Protein AF-A0AAW8KAX8-F1 (afdb_monomer)

Radius of gyration: 13.16 Å; Cα contacts (8 Å, |Δi|>4): 88; chains: 1; bounding box: 33×21×34 Å

Solvent-accessible surface area (backbone atoms only — not comparable to full-atom values): 5169 Å² total; per-residue (Å²): 111,72,63,57,60,51,51,56,60,50,54,75,83,41,61,32,52,79,37,80,22,57,31,61,54,72,57,24,90,88,75,65,48,75,71,58,67,68,59,42,46,59,64,12,54,65,26,33,65,48,77,60,53,64,75,90,81,48,54,72,67,55,49,51,50,51,52,50,50,54,54,54,44,66,72,47,39,62,55,46,41,71,44,86,89,81,133

Structure (mmCIF, N/CA/C/O backbone):
data_AF-A0AAW8KAX8-F1
#
_entry.id   AF-A0AAW8KAX8-F1
#
loop_
_atom_site.group_PDB
_atom_site.id
_atom_site.type_symbol
_atom_site.label_atom_id
_atom_site.label_alt_id
_atom_site.label_comp_id
_atom_site.label_asym_id
_atom_site.label_entity_id
_atom_site.label_seq_id
_atom_site.pdbx_PDB_ins_code
_atom_site.Cartn_x
_atom_site.Cartn_y
_atom_site.Cartn_z
_atom_site.occupancy
_atom_site.B_iso_or_equiv
_atom_site.auth_seq_id
_atom_site.auth_comp_id
_atom_site.auth_asym_id
_atom_site.auth_atom_id
_atom_site.pdbx_PDB_model_num
ATOM 1 N N . MET A 1 1 ? 4.425 11.942 3.666 1.00 74.50 1 MET A N 1
ATOM 2 C CA . MET A 1 1 ? 5.535 12.717 3.072 1.00 74.50 1 MET A CA 1
ATOM 3 C C . MET A 1 1 ? 6.842 11.934 3.042 1.00 74.50 1 MET A C 1
ATOM 5 O O . MET A 1 1 ? 7.285 11.649 1.945 1.00 74.50 1 MET A O 1
ATOM 9 N N . GLN A 1 2 ? 7.433 11.503 4.167 1.00 92.12 2 GLN A N 1
ATOM 10 C CA . GLN A 1 2 ? 8.731 10.790 4.160 1.00 92.12 2 GLN A CA 1
ATOM 11 C C . GLN A 1 2 ? 8.718 9.538 3.271 1.00 92.12 2 GLN A C 1
ATOM 13 O O . GLN A 1 2 ? 9.623 9.343 2.469 1.00 92.12 2 GLN A O 1
ATOM 18 N N . ARG A 1 3 ? 7.641 8.741 3.343 1.00 93.75 3 ARG A N 1
ATOM 19 C CA . ARG A 1 3 ? 7.479 7.551 2.499 1.00 93.75 3 ARG A CA 1
ATOM 20 C C . ARG A 1 3 ? 7.513 7.837 0.998 1.00 93.75 3 ARG A C 1
ATOM 22 O O . ARG A 1 3 ? 8.048 7.003 0.291 1.00 93.75 3 ARG A O 1
ATOM 29 N N . ILE A 1 4 ? 7.028 8.991 0.528 1.00 95.50 4 ILE A N 1
ATOM 30 C CA . ILE A 1 4 ? 7.041 9.324 -0.907 1.00 95.50 4 ILE A CA 1
ATOM 31 C C . ILE A 1 4 ? 8.486 9.424 -1.399 1.00 95.50 4 ILE A C 1
ATOM 33 O O . ILE A 1 4 ? 8.850 8.733 -2.338 1.00 95.50 4 ILE A O 1
ATOM 37 N N . TYR A 1 5 ? 9.331 10.208 -0.722 1.00 96.56 5 TYR A N 1
ATOM 38 C CA . TYR A 1 5 ? 10.736 10.359 -1.113 1.00 96.56 5 TYR A CA 1
ATOM 39 C C . TYR A 1 5 ? 11.524 9.053 -0.992 1.00 96.56 5 TYR A C 1
ATOM 41 O O . TYR A 1 5 ? 12.325 8.735 -1.867 1.00 96.56 5 TYR A O 1
ATOM 49 N N . MET A 1 6 ? 11.272 8.273 0.065 1.00 96.25 6 MET A N 1
ATOM 50 C CA . MET A 1 6 ? 11.919 6.971 0.243 1.00 96.25 6 MET A CA 1
ATOM 51 C C . MET A 1 6 ? 11.529 5.994 -0.870 1.00 96.25 6 MET A C 1
ATOM 53 O O . MET A 1 6 ? 12.406 5.409 -1.493 1.00 96.25 6 MET A O 1
ATOM 57 N N . GLN A 1 7 ? 10.229 5.846 -1.149 1.00 97.31 7 GLN A N 1
ATOM 58 C CA . GLN A 1 7 ? 9.733 4.956 -2.200 1.00 97.31 7 GLN A CA 1
ATOM 59 C C . GLN A 1 7 ? 10.210 5.402 -3.585 1.00 97.31 7 GLN A C 1
ATOM 61 O O . GLN A 1 7 ? 10.660 4.574 -4.374 1.00 97.31 7 GLN A O 1
ATOM 66 N N . TYR A 1 8 ? 10.181 6.713 -3.847 1.00 97.00 8 TYR A N 1
ATOM 67 C CA . TYR A 1 8 ? 10.709 7.311 -5.069 1.00 97.00 8 TYR A CA 1
ATOM 68 C C . TYR A 1 8 ? 12.174 6.918 -5.269 1.00 97.00 8 TYR A C 1
ATOM 70 O O . TYR A 1 8 ? 12.495 6.318 -6.290 1.00 97.00 8 TYR A O 1
ATOM 78 N N . GLY A 1 9 ? 13.033 7.144 -4.267 1.00 97.31 9 GLY A N 1
ATOM 79 C CA . GLY A 1 9 ? 14.453 6.788 -4.323 1.00 97.31 9 GLY A CA 1
ATOM 80 C C . GLY A 1 9 ? 14.707 5.286 -4.483 1.00 97.31 9 GLY A C 1
ATOM 81 O O . GLY A 1 9 ? 15.492 4.888 -5.339 1.00 97.31 9 GLY A O 1
ATOM 82 N N . THR A 1 10 ? 14.019 4.433 -3.717 1.00 96.38 10 THR A N 1
ATOM 83 C CA . THR A 1 10 ? 14.165 2.969 -3.824 1.00 96.38 10 THR A CA 1
ATOM 84 C C . THR A 1 10 ? 13.777 2.456 -5.215 1.00 96.38 10 THR A C 1
ATOM 86 O O . THR A 1 10 ? 14.462 1.588 -5.760 1.00 96.38 10 THR A O 1
ATOM 89 N N . SER A 1 11 ? 12.738 3.034 -5.824 1.00 96.38 11 SER A N 1
ATOM 90 C CA . SER A 1 11 ? 12.232 2.624 -7.141 1.00 96.38 11 SER A CA 1
ATOM 91 C C . SER A 1 11 ? 13.153 2.943 -8.328 1.00 96.38 11 SER A C 1
ATOM 93 O O . SER A 1 11 ? 12.864 2.543 -9.455 1.00 96.38 11 SER A O 1
ATOM 95 N N . TYR A 1 12 ? 14.252 3.678 -8.120 1.00 96.00 12 TYR A N 1
ATOM 96 C CA . TYR A 1 12 ? 15.261 3.879 -9.170 1.00 96.00 12 TYR A CA 1
ATOM 97 C C . TYR A 1 12 ? 16.063 2.615 -9.463 1.00 96.00 12 TYR A C 1
ATOM 99 O O . TYR A 1 12 ? 16.514 2.436 -10.589 1.00 96.00 12 TYR A O 1
ATOM 107 N N . PHE A 1 13 ? 16.251 1.767 -8.453 1.00 96.62 13 PHE A N 1
ATOM 108 C CA . PHE A 1 13 ? 17.145 0.613 -8.531 1.00 96.62 13 PHE A CA 1
ATOM 109 C C . PHE A 1 13 ? 16.406 -0.713 -8.371 1.00 96.62 13 PHE A C 1
ATOM 111 O O . PHE A 1 13 ? 16.832 -1.720 -8.929 1.00 96.62 13 PHE A O 1
ATOM 118 N N . PHE A 1 14 ? 15.308 -0.722 -7.612 1.00 97.62 14 PHE A N 1
ATOM 119 C CA . PHE A 1 14 ? 14.563 -1.934 -7.294 1.00 97.62 14 PHE A CA 1
ATOM 120 C C . PHE A 1 14 ? 13.119 -1.849 -7.803 1.00 97.62 14 PHE A C 1
ATOM 122 O O . PHE A 1 14 ? 12.506 -0.782 -7.720 1.00 97.62 14 PHE A O 1
ATOM 129 N N . PRO A 1 15 ? 12.541 -2.964 -8.289 1.00 97.31 15 PRO A N 1
ATOM 130 C CA . PRO A 1 15 ? 11.152 -2.991 -8.732 1.00 97.31 15 PRO A CA 1
ATOM 131 C C . PRO A 1 15 ? 10.188 -2.816 -7.550 1.00 97.31 15 PRO A C 1
ATOM 133 O O . PRO A 1 15 ? 10.515 -3.144 -6.405 1.00 97.31 15 PRO A O 1
ATOM 136 N N . ALA A 1 16 ? 8.961 -2.367 -7.824 1.00 97.19 16 ALA A N 1
ATOM 137 C CA . ALA A 1 16 ? 7.949 -2.088 -6.800 1.00 97.19 16 ALA A CA 1
ATOM 138 C C . ALA A 1 16 ? 7.648 -3.292 -5.880 1.00 97.19 16 ALA A C 1
ATOM 140 O O . ALA A 1 16 ? 7.430 -3.117 -4.677 1.00 97.19 16 ALA A O 1
ATOM 141 N N . ILE A 1 17 ? 7.702 -4.524 -6.404 1.00 98.00 17 ILE A N 1
ATOM 142 C CA . ILE A 1 17 ? 7.516 -5.753 -5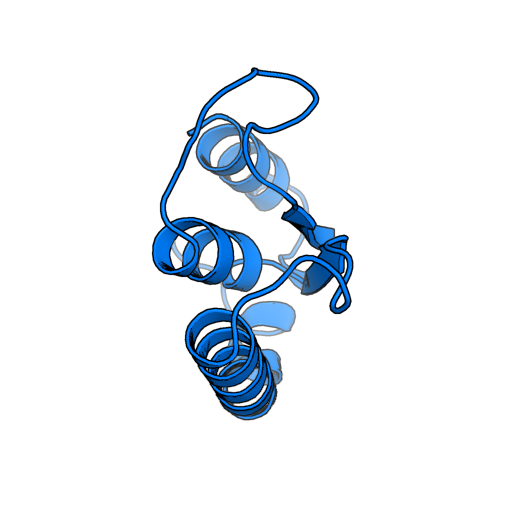.614 1.00 98.00 17 ILE A CA 1
ATOM 143 C C . ILE A 1 17 ? 8.561 -5.948 -4.505 1.00 98.00 17 ILE A C 1
ATOM 145 O O . ILE A 1 17 ? 8.246 -6.532 -3.463 1.00 98.00 17 ILE A O 1
ATOM 149 N N . ALA A 1 18 ? 9.782 -5.440 -4.684 1.00 97.62 18 ALA A N 1
ATOM 150 C CA . ALA A 1 18 ? 10.845 -5.542 -3.684 1.00 97.62 18 ALA A CA 1
ATOM 151 C C . ALA A 1 18 ? 10.616 -4.607 -2.480 1.00 97.62 18 ALA A C 1
ATOM 153 O O . ALA A 1 18 ? 11.296 -4.720 -1.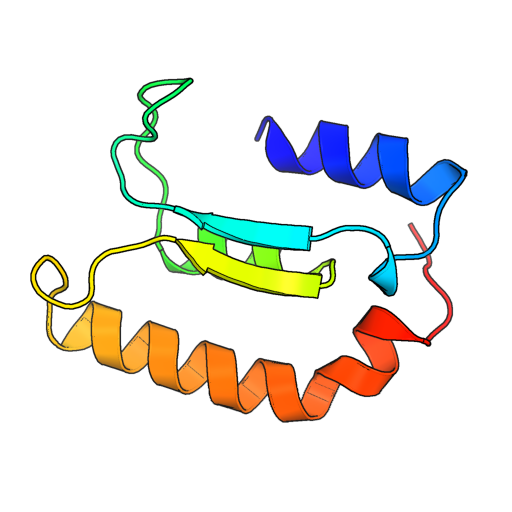461 1.00 97.62 18 ALA A O 1
ATOM 154 N N . MET A 1 19 ? 9.647 -3.693 -2.568 1.00 97.69 19 MET A N 1
ATOM 155 C CA . MET A 1 19 ? 9.434 -2.629 -1.595 1.00 97.69 19 MET A CA 1
ATOM 156 C C . MET A 1 19 ? 8.150 -2.836 -0.785 1.00 97.69 19 MET A C 1
ATOM 158 O O . MET A 1 19 ? 7.059 -2.421 -1.181 1.00 97.69 19 MET A O 1
ATOM 162 N N . ALA A 1 20 ? 8.283 -3.421 0.407 1.00 97.62 20 ALA A N 1
ATOM 163 C CA . ALA A 1 20 ? 7.177 -3.529 1.357 1.00 97.62 20 ALA A CA 1
ATOM 164 C C . ALA A 1 20 ? 6.751 -2.148 1.886 1.00 97.62 20 ALA A C 1
ATOM 166 O O . ALA A 1 20 ? 7.558 -1.374 2.418 1.00 97.62 20 ALA A O 1
ATOM 167 N N . SER A 1 21 ? 5.462 -1.846 1.750 1.00 97.62 21 SER A N 1
ATOM 168 C CA . SER A 1 21 ? 4.880 -0.560 2.125 1.00 97.62 21 SER A CA 1
ATOM 169 C C . SER A 1 21 ? 3.630 -0.783 2.968 1.00 97.62 21 SER A C 1
ATOM 171 O O . SER A 1 21 ? 2.616 -1.279 2.486 1.00 97.62 21 SER A O 1
ATOM 173 N N . HIS A 1 22 ? 3.731 -0.468 4.261 1.00 97.44 22 HIS A N 1
ATOM 174 C CA . HIS A 1 22 ? 2.696 -0.781 5.243 1.00 97.44 22 HIS A CA 1
ATOM 175 C C . HIS A 1 22 ? 1.896 0.455 5.660 1.00 97.44 22 HIS A C 1
ATOM 177 O O . HIS A 1 22 ? 2.457 1.528 5.894 1.00 97.44 22 HIS A O 1
ATOM 183 N N . ILE A 1 23 ? 0.586 0.276 5.824 1.00 96.44 23 ILE A N 1
ATOM 184 C CA . ILE A 1 23 ? -0.290 1.249 6.482 1.00 96.44 23 ILE A CA 1
ATOM 185 C C . ILE A 1 23 ? -0.046 1.167 7.995 1.00 96.44 23 ILE A C 1
ATOM 187 O O . ILE A 1 23 ? -0.351 0.145 8.603 1.00 96.44 23 ILE A O 1
ATOM 191 N N . SER A 1 24 ? 0.485 2.231 8.602 1.00 94.44 24 SER A N 1
ATOM 192 C CA . SER A 1 24 ? 0.749 2.311 10.050 1.00 94.44 24 SER A CA 1
ATOM 193 C C . SER A 1 24 ? -0.334 3.091 10.797 1.00 94.44 24 SER A C 1
ATOM 195 O O . SER A 1 24 ? -1.055 3.873 10.180 1.00 94.44 24 SER A O 1
ATOM 197 N N . ALA A 1 25 ? -0.389 2.974 12.127 1.00 94.06 25 ALA A N 1
ATOM 198 C CA . ALA A 1 25 ? -1.222 3.821 12.989 1.00 94.06 25 ALA A CA 1
ATOM 199 C C . ALA A 1 25 ? -0.871 5.326 12.901 1.00 94.06 25 ALA A C 1
ATOM 201 O O . ALA A 1 25 ? 0.193 5.708 12.394 1.00 94.06 25 ALA A O 1
ATOM 202 N N . VAL A 1 26 ? -1.789 6.170 13.391 1.00 93.19 26 VAL A N 1
ATOM 203 C CA . VAL A 1 26 ? -1.579 7.609 13.615 1.00 93.19 26 VAL A CA 1
ATOM 204 C C . VAL A 1 26 ? -1.837 7.974 15.086 1.00 93.19 26 VAL A C 1
ATOM 206 O O . VAL A 1 26 ? -2.731 7.375 15.681 1.00 93.19 26 VAL A O 1
ATOM 209 N N . PRO A 1 27 ? -1.116 8.957 15.659 1.00 94.06 27 PRO A N 1
ATOM 210 C CA . PRO A 1 27 ? 0.052 9.641 15.091 1.00 94.06 27 PRO A CA 1
ATOM 211 C C . PRO A 1 27 ? 1.181 8.660 14.736 1.00 94.06 27 PRO A C 1
ATOM 213 O O . PRO A 1 27 ? 1.364 7.648 15.407 1.00 94.06 27 PRO A O 1
ATOM 216 N N . ASN A 1 28 ? 1.892 8.899 13.629 1.00 94.06 28 ASN A N 1
ATOM 217 C CA . ASN A 1 28 ? 2.949 7.980 13.196 1.00 94.06 28 ASN A CA 1
ATOM 218 C C . ASN A 1 28 ? 4.056 7.882 14.264 1.00 94.06 28 ASN A C 1
ATOM 220 O O . ASN A 1 28 ? 4.505 8.907 14.759 1.00 94.06 28 ASN A O 1
ATOM 224 N N . HIS A 1 29 ? 4.543 6.678 14.572 1.00 93.25 29 HIS A N 1
ATOM 225 C CA . HIS A 1 29 ? 5.473 6.469 15.693 1.00 93.25 29 HIS A CA 1
ATOM 226 C C . HIS A 1 29 ? 6.865 7.096 15.503 1.00 93.25 29 HIS A C 1
ATOM 228 O O . HIS A 1 29 ? 7.542 7.372 16.485 1.00 93.25 29 HIS A O 1
ATOM 234 N N . THR A 1 30 ? 7.314 7.305 14.262 1.00 94.50 30 THR A N 1
ATOM 235 C CA . THR A 1 30 ? 8.658 7.837 13.978 1.00 94.50 30 THR A CA 1
ATOM 236 C C . THR A 1 30 ? 8.654 9.355 13.858 1.00 94.50 30 THR A C 1
ATOM 238 O O . THR A 1 30 ? 9.583 10.016 14.305 1.00 94.50 30 THR A O 1
ATOM 241 N N . VAL A 1 31 ? 7.631 9.915 13.205 1.00 94.50 31 VAL A N 1
ATOM 242 C CA . VAL A 1 31 ? 7.589 11.348 12.857 1.00 94.50 31 VAL A CA 1
ATOM 243 C C . VAL A 1 31 ? 6.419 12.098 13.492 1.00 94.50 31 VAL A C 1
ATOM 245 O O . VAL A 1 31 ? 6.194 13.255 13.149 1.00 94.50 31 VAL A O 1
ATOM 248 N N . PHE A 1 32 ? 5.640 11.432 14.350 1.00 94.25 32 PHE A N 1
ATOM 249 C CA . PHE A 1 32 ? 4.530 11.976 15.147 1.00 94.25 32 PHE A CA 1
ATOM 250 C C . PHE A 1 32 ? 3.460 12.739 14.352 1.00 94.25 32 PHE A C 1
ATOM 252 O O . PHE A 1 32 ? 2.691 13.523 14.899 1.00 94.25 32 PHE A O 1
ATOM 259 N N . ARG A 1 33 ? 3.373 12.493 13.039 1.00 94.19 33 ARG A N 1
ATOM 260 C CA . ARG A 1 33 ? 2.417 13.161 12.153 1.00 94.19 33 ARG A CA 1
ATOM 261 C C . ARG A 1 33 ? 1.105 12.389 12.074 1.00 94.19 33 ARG A C 1
ATOM 263 O O . ARG A 1 33 ? 1.107 11.175 11.854 1.00 94.19 33 ARG A O 1
ATOM 270 N N . THR A 1 34 ? -0.004 13.118 12.115 1.00 95.44 34 THR A N 1
ATOM 271 C CA . THR A 1 34 ? -1.335 12.609 11.767 1.00 95.44 34 THR A CA 1
ATOM 272 C C . THR A 1 34 ? -1.613 12.863 10.288 1.00 95.44 34 THR A C 1
ATOM 274 O O . THR A 1 34 ? -1.462 13.976 9.792 1.00 95.44 34 THR A O 1
ATOM 277 N N . THR A 1 35 ? -1.980 11.812 9.558 1.00 95.25 35 THR A N 1
ATOM 278 C CA . THR A 1 35 ? -2.354 11.877 8.136 1.00 95.25 35 THR A CA 1
ATOM 279 C C . THR A 1 35 ? -3.579 11.004 7.902 1.00 95.25 35 THR A C 1
ATOM 281 O O . THR A 1 35 ? -3.775 10.008 8.608 1.00 95.25 35 THR A O 1
ATOM 284 N N . SER A 1 36 ? -4.412 11.364 6.923 1.00 95.88 36 SER A N 1
ATOM 285 C CA . SER A 1 36 ? -5.641 10.617 6.650 1.00 95.88 36 SER A CA 1
ATOM 286 C C . SER A 1 36 ? -5.342 9.149 6.319 1.00 95.88 36 SER A C 1
ATOM 288 O O . SER A 1 36 ? -4.292 8.815 5.761 1.00 95.88 36 SER A O 1
ATOM 290 N N . LEU A 1 37 ? -6.260 8.250 6.689 1.00 96.12 37 LEU A N 1
ATOM 291 C CA . LEU A 1 37 ? -6.124 6.823 6.384 1.00 96.12 37 LEU A CA 1
ATOM 292 C C . LEU A 1 37 ? -6.071 6.582 4.870 1.00 96.12 37 LEU A C 1
ATOM 294 O O . LEU A 1 37 ? -5.215 5.835 4.411 1.00 96.12 37 LEU A O 1
ATOM 298 N N . LYS A 1 38 ? -6.900 7.297 4.097 1.00 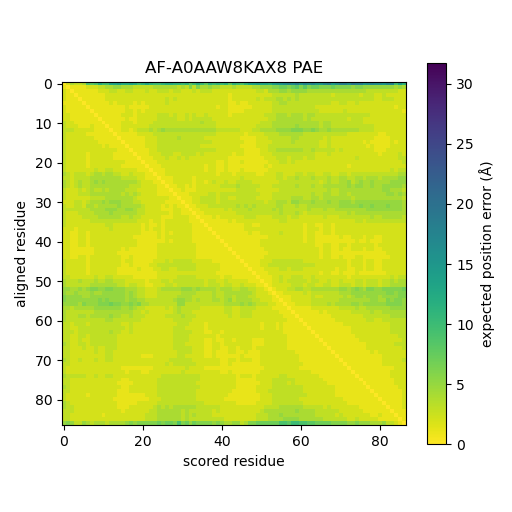96.19 38 LYS A N 1
ATOM 299 C CA . LYS A 1 38 ? -6.891 7.2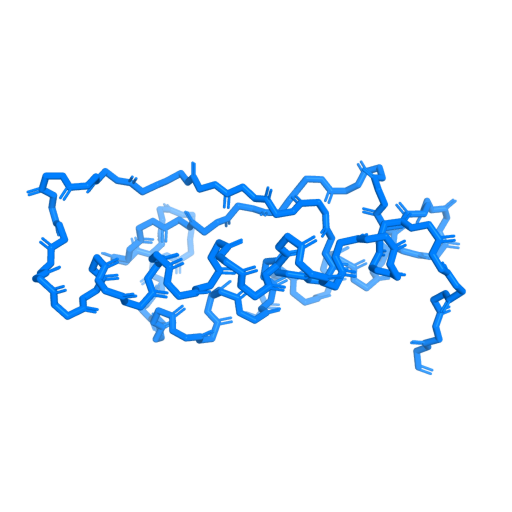57 2.627 1.00 96.19 38 LYS A CA 1
ATOM 300 C C . LYS A 1 38 ? -5.517 7.597 2.047 1.00 96.19 38 LYS A C 1
ATOM 302 O O . LYS A 1 38 ? -4.996 6.831 1.251 1.00 96.19 38 LYS A O 1
ATOM 307 N N . TYR A 1 39 ? -4.890 8.680 2.508 1.00 96.56 39 TYR A N 1
ATOM 308 C CA . TYR A 1 39 ? -3.550 9.054 2.053 1.00 96.56 39 TYR A CA 1
ATOM 309 C C . TYR A 1 39 ? -2.512 7.963 2.353 1.00 96.56 39 TYR A C 1
ATOM 311 O O . TYR A 1 39 ? -1.688 7.632 1.503 1.00 96.56 39 TYR A O 1
ATOM 319 N N . ARG A 1 40 ? -2.550 7.380 3.559 1.00 97.12 40 ARG A N 1
ATOM 320 C CA . ARG A 1 40 ? -1.642 6.285 3.941 1.00 97.12 40 ARG A CA 1
ATOM 321 C C . ARG A 1 40 ? -1.854 5.034 3.086 1.00 97.12 40 ARG A C 1
ATOM 323 O O . ARG A 1 40 ? -0.867 4.403 2.724 1.00 97.12 40 ARG A O 1
ATOM 330 N N . ILE A 1 41 ? -3.106 4.698 2.767 1.00 97.44 41 ILE A N 1
ATOM 331 C CA . ILE A 1 41 ? -3.468 3.599 1.862 1.00 97.44 41 ILE A CA 1
ATOM 332 C C . ILE A 1 41 ? -2.865 3.834 0.477 1.00 97.44 41 ILE A C 1
ATOM 334 O O . ILE A 1 41 ? -2.118 2.985 -0.002 1.00 97.44 41 ILE A O 1
ATOM 338 N N . ASP A 1 42 ? -3.123 4.996 -0.121 1.00 97.25 42 ASP A N 1
ATOM 339 C CA . ASP A 1 42 ? -2.706 5.298 -1.495 1.00 97.25 42 ASP A CA 1
ATOM 340 C C . ASP A 1 42 ? -1.182 5.248 -1.646 1.00 97.25 42 ASP A C 1
ATOM 342 O O . ASP A 1 42 ? -0.655 4.646 -2.578 1.00 97.25 42 ASP A O 1
ATOM 346 N N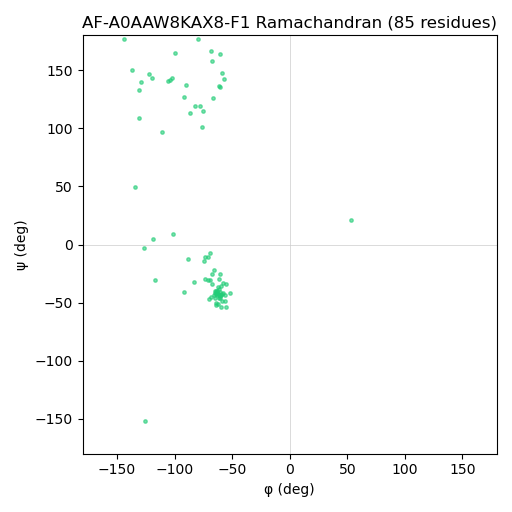 . VAL A 1 43 ? -0.456 5.812 -0.676 1.00 97.38 43 VAL A N 1
ATOM 347 C CA . VAL A 1 43 ? 1.013 5.754 -0.651 1.00 97.38 43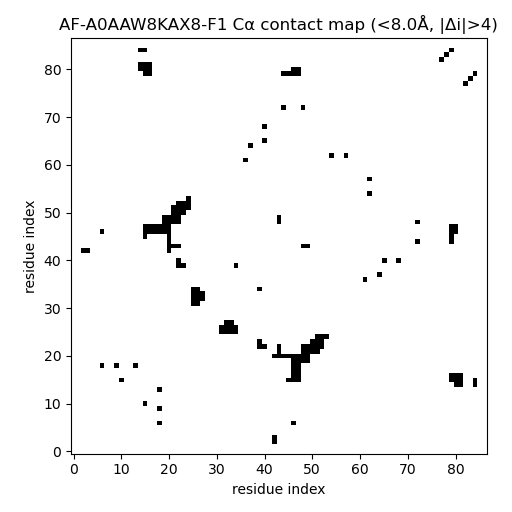 VAL A CA 1
ATOM 348 C C . VAL A 1 43 ? 1.518 4.327 -0.414 1.00 97.38 43 VAL A C 1
ATOM 350 O O . VAL A 1 43 ? 2.570 3.958 -0.924 1.00 97.38 43 VAL A O 1
ATOM 353 N N . ALA A 1 44 ? 0.816 3.500 0.363 1.00 97.88 44 ALA A N 1
ATOM 354 C CA . ALA A 1 44 ? 1.231 2.118 0.598 1.00 97.88 44 ALA A CA 1
ATOM 355 C C . ALA A 1 44 ? 0.987 1.209 -0.623 1.00 97.88 44 ALA A C 1
ATOM 357 O O . ALA A 1 44 ? 1.747 0.266 -0.846 1.00 97.88 44 ALA A O 1
ATOM 358 N N . MET A 1 45 ? -0.031 1.514 -1.431 1.00 98.00 45 MET A N 1
ATOM 359 C CA . MET A 1 45 ? -0.373 0.787 -2.657 1.00 98.00 45 MET A CA 1
ATOM 360 C C . MET A 1 45 ? 0.625 0.987 -3.806 1.00 98.00 45 MET A C 1
ATOM 362 O O . MET A 1 45 ? 0.544 0.243 -4.773 1.00 98.00 45 MET A O 1
ATOM 366 N N . SER A 1 46 ? 1.568 1.931 -3.721 1.00 96.75 46 SER A N 1
ATOM 367 C CA . SER A 1 46 ? 2.612 2.131 -4.747 1.00 96.75 46 SER A CA 1
ATOM 368 C C . SER A 1 46 ? 3.715 1.060 -4.732 1.00 96.75 46 SER A C 1
ATOM 370 O O . SER A 1 46 ? 4.513 0.972 -5.661 1.00 96.75 46 SER A O 1
ATOM 372 N N . GLY A 1 47 ? 3.790 0.260 -3.665 1.00 96.94 47 GLY A N 1
ATOM 373 C CA . GLY A 1 47 ? 4.712 -0.867 -3.534 1.00 96.94 47 GLY A CA 1
ATOM 374 C C . GLY A 1 47 ? 3.961 -2.149 -3.205 1.00 96.94 47 GLY A C 1
ATOM 375 O O . GLY A 1 47 ? 2.780 -2.300 -3.521 1.00 96.94 47 GLY A O 1
ATOM 376 N N . ARG A 1 48 ? 4.622 -3.079 -2.514 1.00 97.88 48 ARG A N 1
ATOM 377 C CA . ARG A 1 48 ? 3.979 -4.274 -1.957 1.00 97.88 48 ARG A CA 1
ATOM 378 C C . ARG A 1 48 ? 3.184 -3.908 -0.699 1.00 97.88 48 ARG A C 1
ATOM 380 O O . ARG A 1 48 ? 3.771 -3.758 0.375 1.00 97.88 48 ARG A O 1
ATOM 387 N N . LEU A 1 49 ? 1.864 -3.776 -0.842 1.00 98.12 49 LEU A N 1
ATOM 388 C CA . LEU A 1 49 ? 0.961 -3.357 0.233 1.00 98.12 49 LEU A CA 1
ATOM 389 C C . LEU A 1 49 ? 0.997 -4.325 1.425 1.00 98.12 49 LEU A C 1
ATOM 391 O O . LEU A 1 49 ? 0.893 -5.542 1.260 1.00 98.12 49 LEU A O 1
ATOM 395 N N . GLY A 1 50 ? 1.055 -3.758 2.627 1.00 97.31 50 GLY A N 1
ATOM 396 C CA . GLY A 1 50 ? 0.803 -4.447 3.889 1.00 97.31 50 GLY A CA 1
ATOM 397 C C . GLY A 1 50 ? 0.090 -3.546 4.899 1.00 97.31 50 GLY A C 1
ATOM 398 O O . GLY A 1 50 ? -0.155 -2.363 4.650 1.00 97.31 50 GLY A O 1
ATOM 399 N N . MET A 1 51 ? -0.246 -4.102 6.059 1.00 95.00 51 MET A N 1
ATOM 400 C CA . MET A 1 51 ? -0.876 -3.369 7.157 1.00 95.00 51 MET A CA 1
ATOM 401 C C . MET A 1 51 ? -0.142 -3.645 8.459 1.00 95.00 51 MET A C 1
ATOM 403 O O . MET A 1 51 ? 0.113 -4.793 8.808 1.00 95.00 51 MET A O 1
ATOM 407 N N . GLU A 1 52 ? 0.143 -2.574 9.182 1.00 94.69 52 GLU A N 1
ATOM 408 C CA . GLU A 1 52 ? 0.804 -2.568 10.484 1.00 94.69 52 GLU A CA 1
ATOM 409 C C . GLU A 1 52 ? 0.030 -1.624 11.415 1.00 94.69 52 GLU A C 1
ATOM 411 O O . GLU A 1 52 ? 0.548 -0.690 12.029 1.00 94.69 52 GLU A O 1
ATOM 416 N N . ILE A 1 53 ? -1.285 -1.834 11.430 1.00 91.25 53 ILE A N 1
ATOM 417 C CA . ILE A 1 53 ? -2.256 -1.130 12.258 1.00 91.25 53 ILE A CA 1
ATOM 418 C C . ILE A 1 53 ? -3.120 -2.169 12.962 1.00 91.25 53 ILE A C 1
ATOM 420 O O . ILE A 1 53 ? -3.485 -3.187 12.375 1.00 91.25 53 ILE A O 1
ATOM 424 N N . GLN A 1 54 ? -3.438 -1.921 14.229 1.00 92.12 54 GLN A N 1
ATOM 425 C CA . GLN A 1 54 ? -4.211 -2.856 15.032 1.00 92.12 54 GLN A CA 1
ATOM 426 C C . GLN A 1 54 ? -5.720 -2.695 14.762 1.00 92.12 54 GLN A C 1
ATOM 428 O O . GLN A 1 54 ? -6.274 -1.655 15.124 1.00 92.12 54 GLN A O 1
ATOM 433 N N . PRO A 1 55 ? -6.434 -3.727 14.265 1.00 91.62 55 PRO A N 1
ATOM 434 C CA . PRO A 1 55 ? -7.869 -3.625 13.961 1.00 91.62 55 PRO A CA 1
ATOM 435 C C . PRO A 1 55 ? -8.759 -3.296 15.166 1.00 91.62 55 PRO A C 1
ATOM 437 O O . PRO A 1 55 ? -9.834 -2.726 15.005 1.00 91.62 55 PRO A O 1
ATOM 440 N N . LYS A 1 56 ? -8.309 -3.641 16.382 1.00 94.12 56 LYS A N 1
ATOM 441 C CA . LYS A 1 56 ? -9.022 -3.344 17.637 1.00 94.12 56 LYS A CA 1
ATOM 442 C C . LYS A 1 56 ? -9.113 -1.841 17.939 1.00 94.12 56 LYS A C 1
ATOM 444 O O . LYS A 1 56 ? -9.980 -1.436 18.697 1.00 94.12 56 LYS A O 1
ATOM 449 N N . ASN A 1 57 ? -8.218 -1.043 17.354 1.00 91.56 57 ASN A N 1
ATOM 450 C CA . ASN A 1 57 ? -8.124 0.400 17.573 1.00 91.56 57 ASN A CA 1
ATOM 451 C C . ASN A 1 57 ? -8.750 1.203 16.419 1.00 91.56 57 ASN A C 1
ATOM 453 O O . ASN A 1 57 ? -8.540 2.408 16.349 1.00 91.56 57 ASN A O 1
ATOM 457 N N . MET A 1 58 ? -9.442 0.540 15.489 1.00 94.19 58 MET A N 1
ATOM 458 C CA . MET A 1 58 ? -10.030 1.175 14.311 1.00 94.19 58 MET A CA 1
ATOM 459 C C . MET A 1 58 ? -11.533 1.373 14.490 1.00 94.19 58 MET A C 1
ATOM 461 O O . MET A 1 58 ? -12.214 0.479 15.011 1.00 94.19 58 MET A O 1
ATOM 465 N N . THR A 1 59 ? -12.056 2.489 13.987 1.00 96.56 59 THR A N 1
ATOM 466 C CA . THR A 1 59 ? -13.508 2.667 13.836 1.00 96.56 59 THR A CA 1
ATOM 467 C C . THR A 1 59 ? -14.057 1.729 12.757 1.00 96.56 59 THR A C 1
ATOM 469 O O . THR A 1 59 ? -13.306 1.126 11.979 1.00 96.56 59 THR A O 1
ATOM 472 N N . ASP A 1 60 ? -15.375 1.568 12.692 1.00 97.06 60 ASP A N 1
ATOM 473 C CA . ASP A 1 60 ? -15.985 0.696 11.688 1.00 97.06 60 ASP A CA 1
ATOM 474 C C . ASP A 1 60 ? -15.855 1.267 10.269 1.00 97.06 60 ASP A C 1
ATOM 476 O O . ASP A 1 60 ? -15.653 0.507 9.317 1.00 97.06 60 ASP A O 1
ATOM 480 N N . GLU A 1 61 ? -15.831 2.592 10.129 1.00 96.44 61 GLU A N 1
ATOM 481 C CA . GLU A 1 61 ? -15.541 3.295 8.876 1.00 96.44 61 GLU A CA 1
ATOM 482 C C . GLU A 1 61 ? -14.098 3.049 8.424 1.00 96.44 61 GLU A C 1
ATOM 484 O O . GLU A 1 61 ? -13.847 2.761 7.251 1.00 96.44 61 GLU A O 1
ATOM 489 N N . GLU A 1 62 ? -13.134 3.101 9.347 1.00 96.25 62 GLU A N 1
ATOM 490 C CA . GLU A 1 62 ? -11.732 2.803 9.044 1.00 96.25 62 GLU A CA 1
ATOM 491 C C . GLU A 1 62 ? -11.548 1.342 8.625 1.00 96.25 62 GLU A C 1
ATOM 493 O O . GLU A 1 62 ? -10.838 1.056 7.654 1.00 96.25 62 GLU A O 1
ATOM 498 N N . LYS A 1 63 ? -12.216 0.401 9.307 1.00 96.62 63 LYS A N 1
ATOM 499 C CA . LYS A 1 63 ? -12.210 -1.019 8.915 1.00 96.62 63 LYS A CA 1
ATOM 500 C C . LYS A 1 63 ? -12.815 -1.202 7.528 1.00 96.62 63 LYS A C 1
ATOM 502 O O . LYS A 1 63 ? -12.259 -1.952 6.726 1.00 96.62 63 LYS A O 1
ATOM 507 N N . ALA A 1 64 ? -13.930 -0.534 7.232 1.00 97.38 64 ALA A N 1
ATOM 508 C CA . ALA A 1 64 ? -14.564 -0.584 5.919 1.00 97.38 64 ALA A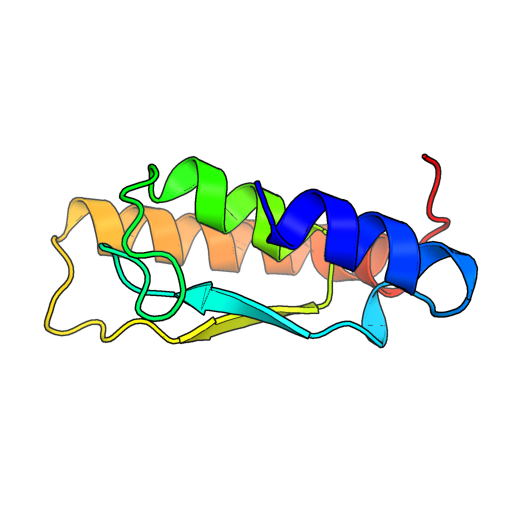 CA 1
ATOM 509 C C . ALA A 1 64 ? -13.623 -0.055 4.825 1.00 97.38 64 ALA A C 1
ATOM 511 O O . ALA A 1 64 ? -13.459 -0.707 3.791 1.00 97.38 64 ALA A O 1
ATOM 512 N N . LEU A 1 65 ? -12.930 1.058 5.084 1.00 96.69 65 LEU A N 1
ATOM 513 C CA . LEU A 1 65 ? -11.956 1.627 4.154 1.00 96.69 65 LEU A CA 1
ATOM 514 C C . LEU A 1 65 ? -10.771 0.680 3.915 1.00 96.69 65 LEU A C 1
ATOM 516 O O . LEU A 1 65 ? -10.385 0.465 2.768 1.00 96.69 65 LEU A O 1
ATOM 520 N N . CYS A 1 66 ? -10.229 0.058 4.965 1.00 96.69 66 CYS A N 1
ATOM 521 C CA . CYS A 1 66 ? -9.158 -0.929 4.825 1.00 96.69 66 CYS A CA 1
ATOM 522 C C . CYS A 1 66 ? -9.608 -2.184 4.065 1.00 96.69 66 CYS A C 1
ATOM 524 O O . CYS A 1 66 ? -8.865 -2.673 3.217 1.00 96.69 66 CYS A O 1
ATOM 526 N N . ARG A 1 67 ? -10.825 -2.695 4.300 1.00 97.06 67 ARG A N 1
ATOM 527 C CA . ARG A 1 67 ? -11.365 -3.831 3.527 1.00 97.06 67 ARG A CA 1
ATOM 528 C C . ARG A 1 67 ? -11.481 -3.493 2.044 1.00 97.06 67 ARG A C 1
ATOM 530 O O . ARG A 1 67 ? -11.049 -4.288 1.211 1.00 97.06 67 ARG A O 1
ATOM 537 N N . LYS A 1 68 ? -12.014 -2.309 1.729 1.00 97.75 68 LYS A N 1
ATOM 538 C CA . LYS A 1 68 ? -12.107 -1.808 0.355 1.00 97.75 68 LYS A CA 1
ATOM 539 C C . LYS A 1 68 ? -10.721 -1.718 -0.287 1.00 97.75 68 LYS A C 1
ATOM 541 O O . LYS A 1 68 ? -10.514 -2.299 -1.344 1.00 97.75 68 LYS A O 1
ATOM 546 N N . ALA A 1 69 ? -9.758 -1.117 0.408 1.00 97.62 69 ALA A N 1
ATOM 547 C CA . ALA A 1 69 ? -8.381 -0.995 -0.056 1.00 97.62 69 ALA A CA 1
ATOM 548 C C . ALA A 1 69 ? -7.717 -2.354 -0.344 1.00 97.62 69 ALA A C 1
ATOM 550 O O . ALA A 1 69 ? -7.043 -2.514 -1.356 1.00 97.62 69 ALA A O 1
ATOM 551 N N . ILE A 1 70 ? -7.921 -3.363 0.510 1.00 97.88 70 ILE A N 1
ATOM 552 C CA . ILE A 1 70 ? -7.404 -4.722 0.273 1.00 97.88 70 ILE A CA 1
ATOM 553 C C . ILE A 1 70 ? -8.040 -5.336 -0.976 1.00 97.88 70 ILE A C 1
ATOM 555 O O . ILE A 1 70 ? -7.341 -5.984 -1.753 1.00 97.88 70 ILE A O 1
ATOM 559 N N . SER A 1 71 ? -9.352 -5.161 -1.153 1.00 98.50 71 SER A N 1
ATOM 560 C CA . SER A 1 71 ? -10.067 -5.655 -2.331 1.00 98.50 71 SER A CA 1
ATOM 561 C C . SER A 1 71 ? -9.542 -4.998 -3.604 1.00 98.50 71 SER A C 1
ATOM 563 O O . SER A 1 71 ? -9.146 -5.700 -4.523 1.00 98.50 71 SER A O 1
ATOM 565 N N . GLU A 1 72 ? -9.457 -3.668 -3.629 1.00 98.25 72 GLU A N 1
ATOM 566 C CA . GLU A 1 72 ? -8.939 -2.904 -4.769 1.00 98.25 72 GLU A CA 1
ATOM 567 C C . GLU A 1 72 ? -7.489 -3.277 -5.079 1.00 98.25 72 GLU A C 1
ATOM 569 O O . GLU A 1 72 ? -7.145 -3.526 -6.233 1.00 98.25 72 GLU A O 1
ATOM 574 N N . TYR A 1 73 ? -6.641 -3.397 -4.051 1.00 98.56 73 TYR A N 1
ATOM 575 C CA . TYR A 1 73 ? -5.251 -3.786 -4.248 1.00 98.56 73 TYR A CA 1
ATOM 576 C C . TYR A 1 73 ? -5.129 -5.184 -4.848 1.00 98.56 73 TYR A C 1
ATOM 578 O O . TYR A 1 73 ? -4.256 -5.394 -5.675 1.00 98.56 73 TYR A O 1
ATOM 586 N N . LYS A 1 74 ? -5.985 -6.148 -4.483 1.00 98.50 74 LYS A N 1
ATOM 587 C CA . LYS A 1 74 ? -5.944 -7.492 -5.088 1.00 98.50 74 LYS A CA 1
ATOM 588 C C . LYS A 1 74 ? -6.169 -7.459 -6.601 1.00 98.50 74 LYS A C 1
ATOM 590 O O . LYS A 1 74 ? -5.494 -8.230 -7.282 1.00 98.50 74 LYS A O 1
ATOM 595 N N . GLU A 1 75 ? -7.024 -6.560 -7.086 1.00 98.62 75 GLU A N 1
ATOM 596 C CA . GLU A 1 75 ? -7.287 -6.362 -8.517 1.00 98.62 75 GLU A CA 1
ATOM 597 C C . GLU A 1 75 ? -6.083 -5.732 -9.233 1.00 98.62 75 GLU A C 1
ATOM 599 O O . GLU A 1 75 ? -5.639 -6.232 -10.264 1.00 98.62 75 GLU A O 1
ATOM 604 N N . ILE A 1 76 ? -5.496 -4.669 -8.670 1.00 98.25 76 ILE A N 1
ATOM 605 C CA . ILE A 1 76 ? -4.400 -3.925 -9.327 1.00 98.25 76 ILE A CA 1
ATOM 606 C C . ILE A 1 76 ? -2.999 -4.473 -9.025 1.00 98.25 76 ILE A C 1
ATOM 608 O O . ILE A 1 76 ? -2.027 -4.085 -9.670 1.00 98.25 76 ILE A O 1
ATOM 612 N N . ARG A 1 77 ? -2.860 -5.371 -8.044 1.00 98.44 77 ARG A N 1
ATOM 613 C CA . ARG A 1 77 ? -1.575 -5.902 -7.562 1.00 98.44 77 ARG A CA 1
ATOM 614 C C . ARG A 1 77 ? -0.673 -6.444 -8.675 1.00 98.44 77 ARG A C 1
ATOM 616 O O . ARG A 1 77 ? 0.520 -6.169 -8.580 1.00 98.44 77 ARG A O 1
ATOM 623 N N . PRO A 1 78 ? -1.161 -7.182 -9.694 1.00 98.44 78 PRO A N 1
ATOM 624 C CA . PRO A 1 78 ? -0.302 -7.633 -10.787 1.00 98.44 78 PRO A CA 1
ATOM 625 C C . PRO A 1 78 ? 0.356 -6.464 -11.530 1.00 98.44 78 PRO A C 1
ATOM 627 O O . PRO A 1 78 ? 1.556 -6.503 -11.779 1.00 98.44 78 PRO A O 1
ATOM 630 N N . VAL A 1 79 ? -0.403 -5.395 -11.792 1.00 98.38 79 VAL A N 1
ATOM 631 C CA . VAL A 1 79 ? 0.091 -4.181 -12.461 1.00 98.38 79 VAL A CA 1
ATOM 632 C C . VAL A 1 79 ? 1.073 -3.430 -11.567 1.00 98.38 79 VAL A C 1
ATOM 634 O O . VAL A 1 79 ? 2.148 -3.058 -12.016 1.00 98.38 79 VAL A O 1
ATOM 637 N N . VAL A 1 80 ? 0.750 -3.252 -10.284 1.00 98.00 80 VAL A N 1
ATOM 638 C CA . VAL A 1 80 ? 1.634 -2.542 -9.346 1.00 98.00 80 VAL A CA 1
ATOM 639 C C . VAL A 1 80 ? 2.950 -3.291 -9.125 1.00 98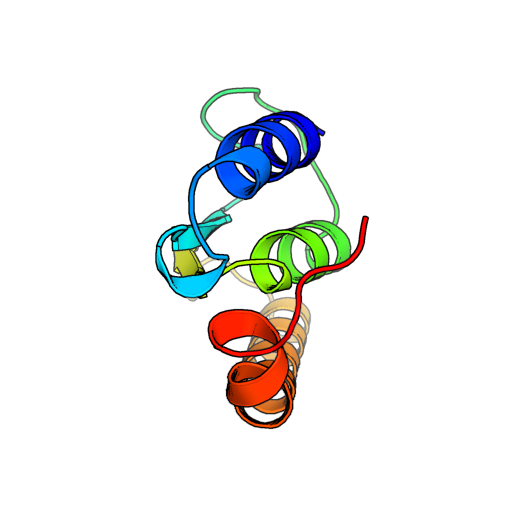.00 80 VAL A C 1
ATOM 641 O O . VAL A 1 80 ? 4.010 -2.678 -9.096 1.00 98.00 80 VAL A O 1
ATOM 644 N N . GLN A 1 81 ? 2.896 -4.605 -8.897 1.00 98.25 81 GLN A N 1
ATOM 645 C CA . GLN A 1 81 ? 4.068 -5.375 -8.472 1.00 98.25 81 GLN A CA 1
ATOM 646 C C . GLN A 1 81 ? 4.961 -5.800 -9.639 1.00 98.25 81 GLN A C 1
ATOM 648 O O . GLN A 1 81 ? 6.174 -5.897 -9.451 1.00 98.25 81 GLN A O 1
ATOM 653 N N . PHE A 1 82 ? 4.379 -6.054 -10.811 1.00 98.19 82 PHE A N 1
ATOM 654 C CA . PHE A 1 82 ? 5.081 -6.646 -11.952 1.00 98.19 82 PHE A CA 1
ATOM 655 C C . PHE A 1 82 ? 4.952 -5.844 -13.250 1.00 98.19 82 PHE A C 1
ATOM 657 O O . PHE A 1 82 ? 5.527 -6.251 -14.254 1.00 98.19 82 PHE A O 1
ATOM 664 N N . GLY A 1 83 ? 4.191 -4.748 -13.256 1.00 97.69 83 GLY A N 1
ATOM 665 C CA . GLY A 1 83 ? 4.084 -3.869 -14.414 1.00 97.69 83 GLY A CA 1
ATOM 666 C C . GLY A 1 83 ? 5.272 -2.921 -14.553 1.00 97.69 83 GLY A C 1
ATOM 667 O O . GLY A 1 83 ? 6.164 -2.855 -13.702 1.00 97.69 83 GLY A O 1
ATOM 668 N N . ASP A 1 84 ? 5.238 -2.149 -15.632 1.00 97.50 84 ASP A N 1
ATOM 669 C CA . ASP A 1 84 ? 6.233 -1.124 -15.912 1.00 97.50 84 ASP A CA 1
ATOM 670 C C . ASP A 1 84 ? 5.965 0.128 -15.071 1.00 97.50 84 ASP A C 1
ATOM 672 O O . ASP A 1 84 ? 4.906 0.758 -15.151 1.00 97.50 84 ASP A O 1
ATOM 676 N N . LEU A 1 85 ? 6.937 0.487 -14.233 1.00 95.94 85 LEU A N 1
ATOM 677 C CA . LEU A 1 85 ? 6.840 1.649 -13.359 1.00 95.94 85 LEU A CA 1
ATOM 678 C C . LEU A 1 85 ? 7.318 2.910 -14.087 1.00 95.94 85 LEU A C 1
ATOM 680 O O . LEU A 1 85 ? 8.513 3.083 -14.331 1.00 95.94 85 LEU A O 1
ATOM 684 N N . TYR A 1 86 ? 6.387 3.825 -14.338 1.00 95.12 86 TYR A N 1
ATOM 685 C CA . TYR A 1 86 ? 6.664 5.165 -14.853 1.00 95.12 86 TYR A CA 1
ATOM 686 C C . TYR A 1 86 ? 6.532 6.202 -13.733 1.00 95.12 86 TYR A C 1
ATOM 688 O O . TYR A 1 86 ? 5.657 6.082 -12.8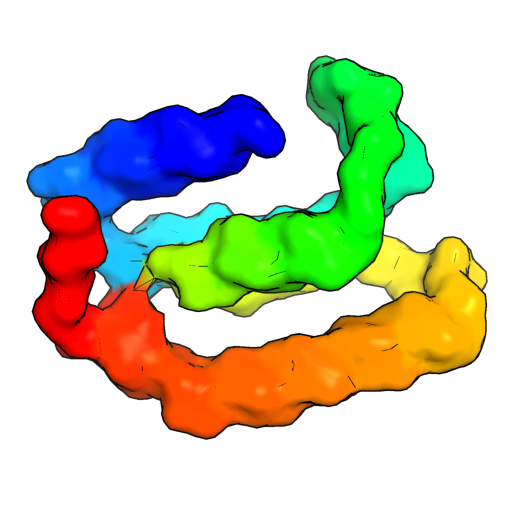73 1.00 95.12 86 TYR A O 1
ATOM 696 N N . ARG A 1 87 ? 7.420 7.200 -13.735 1.00 90.19 87 ARG A N 1
ATOM 697 C CA . ARG A 1 87 ? 7.449 8.310 -12.773 1.00 90.19 87 ARG A CA 1
ATOM 698 C C . ARG A 1 87 ? 7.110 9.621 -13.458 1.00 90.19 87 ARG A C 1
ATOM 700 O O . ARG A 1 87 ? 7.616 9.814 -14.584 1.00 90.19 87 ARG A O 1
#

pLDDT: mean 96.02, std 3.01, range [74.5, 98.62]

Mean predicted aligned error: 2.46 Å

Nearest PDB structures (foldseek):
  6phw-assembly1_A  TM=9.884E-01  e=6.238E-07  Streptococcus pneumoniae TIGR4
  4fnt-assembly1_C  TM=1.000E+00  e=1.505E-06  Geobacillus stearothermophilus
  6phu-assembly1_A  TM=9.859E-01  e=9.689E-07  Streptococcus pneumoniae TIGR4
  4fns-assembly1_C  TM=1.000E+00  e=1.602E-06  Geobacillus stearothermophilus
  2yfn-assembly1_A  TM=9.910E-01  e=2.061E-06  Mediterraneibacter gnavus E1

Secondary structure (DSSP, 8-state):
-HHHHHHHHHTTTS-GGG-EEEEE-SS-TTT-----HHHHHHHHTTSEEEEES-GGGS-HHHHHHHHHHHHHHHHHHHHHHHS----

Sequence (87 aa):
MQRIYMQYGTSYFFPAIAMASHISAVPNHTVFRTTSLKYRIDVAMSGRLGMEIQPKNMTDEEKALCRKAISEYKEIRPVVQFGDLYR

Foldseek 3Di:
DVLVVVQVVVVVPDAQAVDQQEQADPPPPPPRDDDDSVVSLVSRLLHNYDYDYDPVPDDPVSVVVVVVSVVVSVVCVCCNRPNDDDD